Protein AF-A0A1H0XKT8-F1 (afdb_monomer_lite)

Foldseek 3Di:
DVVVVVVVVLVVLLVQLVVLLVQLLVLLPDDDDDSSVCSNVVSVVSNCVSLCCLVDPVVDDPVSNVSSVVSVVSSCVSPDDVVNVVVVVVVVVVVLVVLLVDPPRDPVVNVLSVVLVVDDVVVSVVVVVVVVVVVVVVVVVVVVCVVPDDQPWDWDQDPVRDIDTDGDD

Sequence (169 aa):
MSDERYARLQQSLIDSAKQHLVDLTGALALPIGSDRDEGISSAWWQLTGLTQLVHFNSGLDEATIQELRAIDQLAIKATTKPVDQALVASEADGEIAAALADPTASHWFKQSLQQALPRDPVDAVNDAEWLFELLNKRCVAQLQDVAEAQPMNMEFRKADGSTTQIDIT

Radius of gyration: 30.71 Å; chains: 1; bounding box: 74×43×81 Å

Secondary structure (DSSP, 8-state):
--HHHHHHHHHHHHHHHHHHHHHHHHHHHSPSSHHHHHHHHHHHHHHHHHHGGGGTT----HHHHHHHHHHHHHHHHHH--HHHHHHHHHHHHHHHHHHHH-TTS-HHHHHHHHHHTTS-HHHHHHHHHHHHHHHHHHHHHHHHHHHH-----EEEEPTTS-EEEE---

Structure (mmCIF, N/CA/C/O backbone):
data_AF-A0A1H0XKT8-F1
#
_entry.id   AF-A0A1H0XKT8-F1
#
loop_
_atom_site.group_PDB
_atom_site.id
_atom_site.type_symbol
_atom_site.label_atom_id
_atom_site.label_alt_id
_atom_site.label_comp_id
_atom_site.label_asym_id
_atom_site.label_entity_id
_atom_site.label_seq_id
_atom_site.pdbx_PDB_ins_code
_atom_site.Cartn_x
_atom_site.Cartn_y
_atom_site.Cartn_z
_atom_site.occupancy
_atom_site.B_iso_or_equiv
_atom_site.auth_seq_id
_atom_site.auth_comp_id
_atom_site.auth_asym_id
_atom_site.auth_atom_id
_atom_site.pdbx_PDB_model_num
ATOM 1 N N . MET A 1 1 ? 34.862 25.079 -2.824 1.00 54.50 1 MET A N 1
ATOM 2 C CA . MET A 1 1 ? 35.378 23.693 -2.979 1.00 54.50 1 MET A CA 1
ATOM 3 C C . MET A 1 1 ? 34.504 22.637 -2.289 1.00 54.50 1 MET A C 1
ATOM 5 O O . MET A 1 1 ? 34.618 21.475 -2.662 1.00 54.50 1 MET A O 1
ATOM 9 N N . SER A 1 2 ? 33.654 22.992 -1.314 1.00 73.12 2 SER A N 1
ATOM 10 C CA . SER A 1 2 ? 32.645 22.098 -0.712 1.00 73.12 2 SER A CA 1
ATOM 11 C C . SER A 1 2 ? 31.513 21.758 -1.684 1.00 73.12 2 SER A C 1
ATOM 13 O O . SER A 1 2 ? 31.188 20.589 -1.851 1.00 73.12 2 SER A O 1
ATOM 15 N N . ASP A 1 3 ? 30.992 22.763 -2.387 1.00 81.31 3 ASP A N 1
ATOM 16 C CA . ASP A 1 3 ? 29.722 22.645 -3.117 1.00 81.31 3 ASP A CA 1
ATOM 17 C C . ASP A 1 3 ? 29.843 21.762 -4.364 1.00 81.31 3 ASP A C 1
ATOM 19 O O . ASP A 1 3 ? 29.001 20.910 -4.607 1.00 81.31 3 ASP A O 1
ATOM 23 N N . GLU A 1 4 ? 30.959 21.843 -5.096 1.00 89.12 4 GLU A N 1
ATOM 24 C CA . GLU A 1 4 ? 31.236 20.938 -6.224 1.00 89.12 4 GLU A CA 1
ATOM 25 C C . GLU A 1 4 ? 31.480 19.483 -5.801 1.00 89.12 4 GLU A C 1
ATOM 27 O O . GLU A 1 4 ? 31.315 18.561 -6.600 1.00 89.12 4 GLU A O 1
ATOM 32 N N . ARG A 1 5 ? 31.965 19.250 -4.575 1.00 91.19 5 ARG A N 1
ATOM 33 C CA . ARG A 1 5 ? 32.110 17.887 -4.040 1.00 91.19 5 ARG A CA 1
ATOM 34 C C . ARG A 1 5 ? 30.758 17.357 -3.584 1.00 91.19 5 ARG A C 1
ATOM 36 O O . ARG A 1 5 ? 30.477 16.186 -3.805 1.00 91.19 5 ARG A O 1
ATOM 43 N N . TYR A 1 6 ? 29.943 18.228 -2.999 1.00 91.25 6 TYR A N 1
ATOM 44 C CA . TYR A 1 6 ? 28.589 17.918 -2.571 1.00 91.25 6 TYR A CA 1
ATOM 45 C C . TYR A 1 6 ? 27.685 17.569 -3.762 1.00 91.25 6 TYR A C 1
ATOM 47 O O . TYR A 1 6 ? 27.126 16.478 -3.796 1.00 91.25 6 TYR A O 1
ATOM 55 N N . ALA A 1 7 ? 27.686 18.401 -4.807 1.00 92.50 7 ALA A N 1
ATOM 56 C CA . ALA A 1 7 ? 26.955 18.140 -6.046 1.00 92.50 7 ALA A CA 1
ATOM 57 C C . ALA A 1 7 ? 27.397 16.828 -6.721 1.00 92.50 7 ALA A C 1
ATOM 59 O O . ALA A 1 7 ? 26.568 16.042 -7.172 1.00 92.50 7 ALA A O 1
ATOM 60 N N . ARG A 1 8 ? 28.708 16.538 -6.741 1.00 94.88 8 ARG A N 1
ATOM 61 C CA . ARG A 1 8 ? 29.218 15.253 -7.250 1.00 94.88 8 ARG A CA 1
ATOM 62 C C . ARG A 1 8 ? 28.740 14.061 -6.428 1.00 94.88 8 ARG A C 1
ATOM 64 O O . ARG A 1 8 ? 28.437 13.029 -7.008 1.00 94.88 8 ARG A O 1
ATOM 71 N N . LEU A 1 9 ? 28.676 14.189 -5.103 1.00 94.25 9 LEU A N 1
ATOM 72 C CA . LEU A 1 9 ? 28.164 13.126 -4.242 1.00 94.25 9 LEU A CA 1
ATOM 73 C C . LEU A 1 9 ? 26.682 12.857 -4.521 1.00 94.25 9 LEU A C 1
ATOM 75 O O . LEU A 1 9 ? 26.308 11.702 -4.688 1.00 94.25 9 LEU A O 1
ATOM 79 N N . GLN A 1 10 ? 25.860 13.903 -4.610 1.00 95.19 10 GLN A N 1
ATOM 80 C CA . GLN A 1 10 ? 24.435 13.772 -4.926 1.00 95.19 10 GLN A CA 1
ATOM 81 C C . GLN A 1 10 ? 24.213 13.112 -6.288 1.00 95.19 10 GLN A C 1
ATOM 83 O O . GLN A 1 10 ? 23.405 12.192 -6.394 1.00 95.19 10 GLN A O 1
ATOM 88 N N . GLN A 1 11 ? 24.995 13.501 -7.299 1.00 95.94 11 GLN A N 1
ATOM 89 C CA . GLN A 1 11 ? 24.945 12.851 -8.605 1.00 95.94 11 GLN A CA 1
ATOM 90 C C . GLN A 1 11 ? 25.323 11.366 -8.516 1.00 95.94 11 GLN A C 1
ATOM 92 O O . GLN A 1 11 ? 24.603 10.526 -9.043 1.00 95.94 11 GLN A O 1
ATOM 97 N N . SER A 1 12 ? 26.390 11.016 -7.791 1.00 96.94 12 SER A N 1
ATOM 98 C CA . SER A 1 12 ? 26.770 9.611 -7.592 1.00 96.94 12 SER A CA 1
ATOM 99 C C . SER A 1 12 ? 25.696 8.799 -6.859 1.00 96.94 12 SER A C 1
ATOM 101 O O . SER A 1 12 ? 25.517 7.622 -7.163 1.00 96.94 12 SER A O 1
ATOM 103 N N . LEU A 1 13 ? 24.975 9.402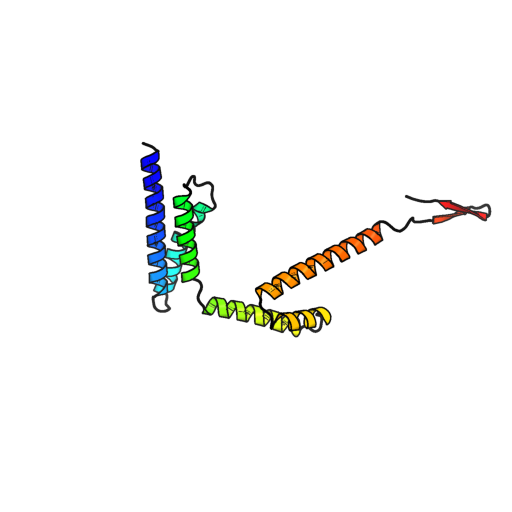 -5.904 1.00 96.38 13 LEU A N 1
ATOM 104 C CA . LEU A 1 13 ? 23.854 8.748 -5.217 1.00 96.38 13 LEU A CA 1
ATOM 105 C C . LEU A 1 13 ? 22.719 8.437 -6.196 1.00 96.38 13 LEU A C 1
ATOM 107 O O . LEU A 1 13 ? 22.216 7.315 -6.213 1.00 96.38 13 LEU A O 1
ATOM 111 N N . ILE A 1 14 ? 22.354 9.411 -7.032 1.00 97.06 14 ILE A N 1
ATOM 112 C CA . ILE A 1 14 ? 21.344 9.250 -8.081 1.00 97.06 14 ILE A CA 1
ATOM 113 C C . ILE A 1 14 ? 21.764 8.156 -9.067 1.00 97.06 14 ILE A C 1
ATOM 115 O O . ILE A 1 14 ? 20.964 7.276 -9.382 1.00 97.06 14 ILE A O 1
ATOM 119 N N . ASP A 1 15 ? 23.006 8.193 -9.546 1.00 97.75 15 ASP A N 1
ATOM 120 C CA . ASP A 1 15 ? 23.515 7.230 -10.524 1.00 97.75 15 ASP A CA 1
ATOM 121 C C . ASP A 1 15 ? 23.521 5.808 -9.941 1.00 97.75 15 ASP A C 1
ATOM 123 O O . ASP A 1 15 ? 23.085 4.865 -10.602 1.00 97.75 15 ASP A O 1
ATOM 127 N N . SER A 1 16 ? 23.918 5.657 -8.671 1.00 97.06 16 SER A N 1
ATOM 128 C CA . SER A 1 16 ? 23.854 4.377 -7.957 1.00 97.06 16 SER A CA 1
ATOM 129 C C . SER A 1 16 ? 22.413 3.886 -7.791 1.00 97.06 16 SER A C 1
ATOM 131 O O . SER A 1 16 ? 22.134 2.713 -8.030 1.00 97.06 16 SER A O 1
ATOM 133 N N . ALA A 1 17 ? 21.478 4.770 -7.430 1.00 97.31 17 ALA A N 1
ATOM 134 C CA . ALA A 1 17 ? 20.067 4.414 -7.287 1.00 97.31 17 ALA A CA 1
ATOM 135 C C . ALA A 1 17 ? 19.454 3.982 -8.633 1.00 97.31 17 ALA A C 1
ATOM 137 O O . ALA A 1 17 ? 18.752 2.974 -8.705 1.00 97.31 17 ALA A O 1
ATOM 138 N N . LYS A 1 18 ? 19.776 4.687 -9.726 1.00 97.06 18 LYS A N 1
ATOM 139 C CA . LYS A 1 18 ? 19.364 4.308 -11.088 1.00 97.06 18 LYS A CA 1
ATOM 140 C C . LYS A 1 18 ? 19.931 2.945 -11.483 1.00 97.06 18 LYS A C 1
ATOM 142 O O . LYS A 1 18 ? 19.192 2.132 -12.034 1.00 97.06 18 LYS A O 1
ATOM 147 N N . GLN A 1 19 ? 21.198 2.670 -11.169 1.00 97.12 19 GLN A N 1
ATOM 148 C CA . GLN A 1 19 ? 21.807 1.370 -11.448 1.00 97.12 19 GLN A CA 1
ATOM 149 C C . GLN A 1 19 ? 21.106 0.241 -10.682 1.00 97.12 19 GLN A C 1
ATOM 151 O O . GLN A 1 19 ? 20.737 -0.758 -11.289 1.00 97.12 19 GLN A O 1
ATOM 156 N N . HIS A 1 20 ? 20.824 0.413 -9.389 1.00 96.75 20 HIS A N 1
ATOM 157 C CA . HIS A 1 20 ? 20.125 -0.618 -8.615 1.00 96.75 20 HIS A CA 1
ATOM 158 C C . HIS A 1 20 ? 18.669 -0.820 -9.046 1.00 96.75 20 HIS A C 1
ATOM 160 O O . HIS A 1 20 ? 18.164 -1.937 -8.967 1.00 96.75 20 HIS A O 1
ATOM 166 N N . LEU A 1 21 ? 17.998 0.208 -9.573 1.00 95.31 21 LEU A N 1
ATOM 167 C CA . LEU A 1 21 ? 16.698 0.036 -10.226 1.00 95.31 21 LEU A CA 1
ATOM 168 C C . LEU A 1 21 ? 16.810 -0.815 -11.506 1.00 95.31 21 LEU A C 1
ATOM 170 O O . LEU A 1 21 ? 15.952 -1.665 -11.763 1.00 95.31 21 LEU A O 1
ATOM 174 N N . VAL A 1 22 ? 17.867 -0.629 -12.302 1.00 95.50 22 VAL A N 1
ATOM 175 C CA . VAL A 1 22 ? 18.151 -1.486 -13.467 1.00 95.50 22 VAL A CA 1
ATOM 176 C C . VAL A 1 22 ? 18.431 -2.923 -13.025 1.00 95.50 22 VAL A C 1
ATOM 178 O O . VAL A 1 22 ? 17.860 -3.851 -13.593 1.00 95.50 22 VAL A O 1
ATOM 181 N N . ASP A 1 23 ? 19.231 -3.120 -11.979 1.00 94.12 23 ASP A N 1
ATOM 182 C CA . ASP A 1 23 ? 19.532 -4.452 -11.445 1.00 94.12 23 ASP A CA 1
ATOM 183 C C . ASP A 1 23 ? 18.255 -5.146 -10.935 1.00 94.12 23 ASP A C 1
ATOM 185 O O . ASP A 1 23 ? 18.006 -6.309 -11.253 1.00 94.12 23 ASP A O 1
ATOM 189 N N . LEU A 1 24 ? 17.398 -4.413 -10.212 1.00 93.38 24 LEU A N 1
ATOM 190 C CA . LEU A 1 24 ? 16.112 -4.897 -9.704 1.00 93.38 24 LEU A CA 1
ATOM 191 C C . LEU A 1 24 ? 15.177 -5.314 -10.844 1.00 93.38 24 LEU A C 1
ATOM 193 O O . LEU A 1 24 ? 14.606 -6.404 -10.821 1.00 93.38 24 LEU A O 1
ATOM 197 N N . THR A 1 25 ? 15.026 -4.461 -11.858 1.00 92.50 25 THR A N 1
ATOM 198 C CA . THR A 1 25 ? 14.177 -4.757 -13.024 1.00 92.50 25 THR A CA 1
ATOM 199 C C . THR A 1 25 ? 14.733 -5.907 -13.864 1.00 92.50 25 THR A C 1
ATOM 201 O O . THR A 1 25 ? 13.963 -6.749 -14.326 1.00 92.50 25 THR A O 1
ATOM 204 N N . GLY A 1 26 ? 16.058 -6.004 -13.998 1.00 91.69 26 GLY A N 1
ATOM 205 C CA . GLY A 1 26 ? 16.737 -7.134 -14.627 1.00 91.69 26 GLY A CA 1
ATOM 206 C C . GLY A 1 26 ? 16.493 -8.446 -13.883 1.00 91.69 26 GLY A C 1
ATOM 207 O O . GLY A 1 26 ? 16.110 -9.438 -14.503 1.00 91.69 26 GLY A O 1
ATOM 208 N N . ALA A 1 27 ? 16.625 -8.446 -12.554 1.00 91.62 27 ALA A N 1
ATOM 209 C CA . ALA A 1 27 ? 16.344 -9.615 -11.725 1.00 91.62 27 ALA A CA 1
ATOM 210 C C . ALA A 1 27 ? 14.870 -10.038 -11.818 1.00 91.62 27 ALA A C 1
ATOM 212 O O . ALA A 1 27 ? 14.572 -11.218 -11.981 1.00 91.62 27 ALA A O 1
ATOM 213 N N . LEU A 1 28 ? 13.932 -9.084 -11.807 1.00 88.00 28 LEU A N 1
ATOM 214 C CA . LEU A 1 28 ? 12.499 -9.356 -11.973 1.00 88.00 28 LEU A CA 1
ATOM 215 C C . LEU A 1 28 ? 12.151 -10.024 -13.315 1.00 88.00 28 LEU A C 1
ATOM 217 O O . LEU A 1 28 ? 11.150 -10.746 -13.372 1.00 88.00 28 LEU A O 1
ATOM 221 N N . ALA A 1 29 ? 12.955 -9.798 -14.359 1.00 89.06 29 ALA A N 1
ATOM 222 C CA . ALA A 1 29 ? 12.787 -10.392 -15.684 1.00 89.06 29 ALA A CA 1
ATOM 223 C C . ALA A 1 29 ? 13.341 -11.826 -15.799 1.00 89.06 29 ALA A C 1
ATOM 225 O O . ALA A 1 29 ? 13.029 -12.522 -16.769 1.00 89.06 29 ALA A O 1
ATOM 226 N N . LEU A 1 30 ? 14.141 -12.287 -14.831 1.00 85.00 30 LEU A N 1
ATOM 227 C CA . LEU A 1 30 ? 14.643 -13.659 -14.810 1.00 85.00 30 LEU A CA 1
ATOM 228 C C . LEU A 1 30 ? 13.505 -14.669 -14.544 1.00 85.00 30 LEU A C 1
ATOM 230 O O . LEU A 1 30 ? 12.504 -14.346 -13.888 1.00 85.00 30 LEU A O 1
ATOM 234 N N . PRO A 1 31 ? 13.640 -15.923 -15.016 1.00 87.12 31 PRO A N 1
ATOM 235 C CA . PRO A 1 31 ? 12.756 -17.013 -14.612 1.00 87.12 31 PRO A CA 1
ATOM 236 C C . PRO A 1 31 ? 12.736 -17.190 -13.087 1.00 87.12 31 PRO A C 1
ATOM 238 O O . PRO A 1 31 ? 13.698 -16.859 -12.402 1.00 87.12 31 PRO A O 1
ATOM 241 N N . ILE A 1 32 ? 11.636 -17.721 -12.543 1.00 83.06 32 ILE A N 1
ATOM 242 C CA . ILE A 1 32 ? 11.545 -18.034 -11.106 1.00 83.06 32 ILE A CA 1
ATOM 243 C C . ILE A 1 32 ? 12.656 -19.026 -10.733 1.00 83.06 32 ILE A C 1
ATOM 245 O O . ILE A 1 32 ? 12.770 -20.080 -11.359 1.00 83.06 32 ILE A O 1
ATOM 249 N N . GLY A 1 33 ? 13.455 -18.682 -9.723 1.00 83.44 33 GLY A N 1
ATOM 250 C CA . GLY A 1 33 ? 14.604 -19.463 -9.273 1.00 83.44 33 GLY A CA 1
ATOM 251 C C . GLY A 1 33 ? 15.489 -18.674 -8.305 1.00 83.44 33 GLY A C 1
ATOM 252 O O . GLY A 1 33 ? 15.289 -17.477 -8.113 1.00 83.44 33 GLY A O 1
ATOM 253 N N . SER A 1 34 ? 16.492 -19.343 -7.731 1.00 85.62 34 SER A N 1
ATOM 254 C CA . SER A 1 34 ? 17.414 -18.760 -6.742 1.00 85.62 34 SER A CA 1
ATOM 255 C C . SER A 1 34 ? 18.074 -17.472 -7.228 1.00 85.62 34 SER A C 1
ATOM 257 O O . SER A 1 34 ? 18.079 -16.477 -6.514 1.00 85.62 34 SER A O 1
ATOM 259 N N . ASP A 1 35 ? 18.550 -17.462 -8.473 1.00 87.19 35 ASP A N 1
ATOM 260 C CA . ASP A 1 35 ? 19.286 -16.329 -9.044 1.00 87.19 35 ASP A CA 1
ATOM 261 C C . ASP A 1 35 ? 18.397 -15.083 -9.173 1.00 87.19 35 ASP A C 1
ATOM 263 O O . ASP A 1 35 ? 18.849 -13.951 -8.989 1.00 87.19 35 ASP A O 1
ATOM 267 N N . ARG A 1 36 ? 17.102 -15.290 -9.447 1.00 88.50 36 ARG A N 1
ATOM 268 C CA . ARG A 1 36 ? 16.097 -14.225 -9.454 1.00 88.50 36 ARG A CA 1
ATOM 269 C C . ARG A 1 36 ? 15.883 -13.676 -8.051 1.00 88.50 36 ARG A C 1
ATOM 271 O O . ARG A 1 36 ? 15.894 -12.462 -7.872 1.00 88.50 36 ARG A O 1
ATOM 278 N N . ASP A 1 37 ? 15.648 -14.552 -7.082 1.00 84.12 37 ASP A N 1
ATOM 279 C CA . ASP A 1 37 ? 15.267 -14.153 -5.726 1.00 84.12 37 ASP A CA 1
ATOM 280 C C . ASP A 1 37 ? 16.429 -13.453 -5.003 1.00 84.12 37 ASP A C 1
ATOM 282 O O . ASP A 1 37 ? 16.228 -12.432 -4.336 1.00 84.12 37 ASP A O 1
ATOM 286 N N . GLU A 1 38 ? 17.658 -13.936 -5.203 1.00 88.69 38 GLU A N 1
ATOM 287 C CA . GLU A 1 38 ? 18.882 -13.287 -4.728 1.00 88.69 38 GLU A CA 1
ATOM 288 C C . GLU A 1 38 ? 19.098 -11.930 -5.406 1.00 88.69 38 GLU A C 1
ATOM 290 O O . GLU A 1 38 ? 19.383 -10.939 -4.727 1.00 88.69 38 GLU A O 1
ATOM 295 N N . GLY A 1 39 ? 18.899 -11.856 -6.728 1.00 88.19 39 GLY A N 1
ATOM 296 C CA . GLY A 1 39 ? 19.010 -10.614 -7.491 1.00 88.19 39 GLY A CA 1
ATOM 297 C C . GLY A 1 39 ? 18.008 -9.549 -7.039 1.00 88.19 39 GLY A C 1
ATOM 298 O O . GLY A 1 39 ? 18.394 -8.403 -6.802 1.00 88.19 39 GLY A O 1
ATOM 299 N N . ILE A 1 40 ? 16.740 -9.932 -6.845 1.00 88.88 40 ILE A N 1
ATOM 300 C CA . ILE A 1 40 ? 15.689 -9.041 -6.332 1.00 88.88 40 ILE A CA 1
ATOM 301 C C . ILE A 1 40 ? 16.047 -8.566 -4.926 1.00 88.88 40 ILE A C 1
ATOM 303 O O . ILE A 1 40 ? 16.043 -7.364 -4.673 1.00 88.88 40 ILE A O 1
ATOM 307 N N . SER A 1 41 ? 16.384 -9.490 -4.022 1.00 86.19 41 SER A N 1
ATOM 308 C CA . SER A 1 41 ? 16.671 -9.162 -2.622 1.00 86.19 41 SER A CA 1
ATOM 309 C C . SER A 1 41 ? 17.863 -8.213 -2.498 1.00 86.19 41 SER A C 1
ATOM 311 O O . SER A 1 41 ? 17.800 -7.226 -1.767 1.00 86.19 41 SER A O 1
ATOM 313 N N . SER A 1 42 ? 18.940 -8.484 -3.239 1.00 90.88 42 SER A N 1
ATOM 314 C CA . SER A 1 42 ? 20.151 -7.661 -3.235 1.00 90.88 42 SER A CA 1
ATOM 315 C C . SER A 1 42 ? 19.878 -6.251 -3.764 1.00 90.88 42 SER A C 1
ATOM 317 O O . SER A 1 42 ? 20.155 -5.265 -3.076 1.00 90.88 42 SER A O 1
ATOM 319 N N . ALA A 1 43 ? 19.277 -6.144 -4.955 1.00 90.94 43 ALA A N 1
ATOM 320 C CA . ALA A 1 43 ? 19.002 -4.855 -5.581 1.00 90.94 43 ALA A CA 1
ATOM 321 C C . ALA A 1 43 ? 18.002 -4.024 -4.764 1.00 90.94 43 ALA A C 1
ATOM 323 O O . ALA A 1 43 ? 18.183 -2.816 -4.604 1.00 90.94 43 ALA A O 1
ATOM 324 N N . TRP A 1 44 ? 16.990 -4.674 -4.180 1.00 88.75 44 TRP A N 1
ATOM 325 C CA . TRP A 1 44 ? 15.998 -4.021 -3.330 1.00 88.75 44 TRP A CA 1
ATOM 326 C C . TRP A 1 44 ? 16.618 -3.396 -2.078 1.00 88.75 44 TRP A C 1
ATOM 328 O O . TRP A 1 44 ? 16.317 -2.244 -1.759 1.00 88.75 44 TRP A O 1
ATOM 338 N N . TRP A 1 45 ? 17.514 -4.112 -1.387 1.00 89.69 45 TRP A N 1
ATOM 339 C CA . TRP A 1 45 ? 18.182 -3.580 -0.195 1.00 89.69 45 TRP A CA 1
ATOM 340 C C . TRP A 1 45 ? 19.057 -2.367 -0.503 1.00 89.69 45 TRP A C 1
ATOM 342 O O . TRP A 1 45 ? 18.996 -1.372 0.222 1.00 89.69 45 TRP A O 1
ATOM 352 N N . GLN A 1 46 ? 19.838 -2.426 -1.584 1.00 94.19 46 GLN A N 1
ATOM 353 C CA . GLN A 1 46 ? 20.687 -1.304 -1.992 1.00 94.19 46 GLN A CA 1
ATOM 354 C C . GLN A 1 46 ? 19.850 -0.081 -2.376 1.00 94.19 46 GLN A C 1
ATOM 356 O O . GLN A 1 46 ? 20.137 1.038 -1.948 1.00 94.19 46 GLN A O 1
ATOM 361 N N . LEU A 1 47 ? 18.779 -0.299 -3.143 1.00 91.75 47 LEU A N 1
ATOM 362 C CA . LEU A 1 47 ? 17.915 0.776 -3.608 1.00 91.75 47 LEU A CA 1
ATOM 363 C C . LEU A 1 47 ? 17.164 1.448 -2.457 1.00 91.75 47 LEU A C 1
ATOM 365 O O . LEU A 1 47 ? 17.205 2.670 -2.342 1.00 91.75 47 LEU A O 1
ATOM 369 N N . THR A 1 48 ? 16.566 0.652 -1.567 1.00 89.56 48 THR A N 1
ATOM 370 C CA . THR A 1 48 ? 15.833 1.153 -0.393 1.00 89.56 48 THR A CA 1
ATOM 371 C C . THR A 1 48 ? 16.740 1.986 0.512 1.00 89.56 48 THR A C 1
ATOM 373 O O . THR A 1 48 ? 16.337 3.041 0.997 1.00 89.56 48 THR A O 1
ATOM 376 N N . GLY A 1 49 ? 17.989 1.553 0.722 1.00 90.69 49 GLY A N 1
ATOM 377 C CA . GLY A 1 49 ? 18.947 2.305 1.534 1.00 90.69 49 GLY A CA 1
ATOM 378 C C . GLY A 1 49 ? 19.238 3.703 0.977 1.00 90.69 49 GLY A C 1
ATOM 379 O O . GLY A 1 49 ? 19.357 4.660 1.742 1.00 90.69 49 GLY A O 1
ATOM 380 N N . LEU A 1 50 ? 19.310 3.842 -0.350 1.00 92.88 50 LEU A N 1
ATOM 381 C CA . LEU A 1 50 ? 19.538 5.127 -1.014 1.00 92.88 50 LEU A CA 1
ATOM 382 C C . LEU A 1 50 ? 18.280 6.000 -1.035 1.00 92.88 50 LEU A C 1
ATOM 384 O O . LEU A 1 50 ? 18.366 7.195 -0.747 1.00 92.88 50 LEU A O 1
ATOM 388 N N . THR A 1 51 ? 17.114 5.434 -1.353 1.00 92.31 51 THR A N 1
ATOM 389 C CA . THR A 1 51 ? 15.869 6.211 -1.445 1.00 92.31 51 THR A CA 1
ATOM 390 C C . THR A 1 51 ? 15.392 6.686 -0.076 1.00 92.31 51 THR A C 1
ATOM 392 O O . THR A 1 51 ? 14.886 7.800 0.029 1.00 92.31 51 THR A O 1
ATOM 395 N N . GLN A 1 52 ? 15.665 5.948 1.007 1.00 92.38 52 GLN A N 1
ATOM 396 C CA . GLN A 1 52 ? 15.345 6.386 2.372 1.00 92.38 52 GLN A CA 1
ATOM 397 C C . GLN A 1 52 ? 16.054 7.677 2.804 1.00 92.38 52 GLN A C 1
ATOM 399 O O . GLN A 1 52 ? 15.570 8.360 3.710 1.00 92.38 52 GLN A O 1
ATOM 404 N N . LEU A 1 53 ? 17.144 8.077 2.136 1.00 91.69 53 LEU A N 1
ATOM 405 C CA . LEU A 1 53 ? 17.839 9.337 2.422 1.00 91.69 53 LEU A CA 1
ATOM 406 C C . LEU A 1 53 ? 16.929 10.567 2.308 1.00 91.69 53 LEU A C 1
ATOM 408 O O . LEU A 1 53 ? 17.204 11.566 2.974 1.00 91.69 53 LEU A O 1
ATOM 412 N N . VAL A 1 54 ? 15.836 10.492 1.537 1.00 91.50 54 VAL A N 1
ATOM 413 C CA . VAL A 1 54 ? 14.846 11.578 1.405 1.00 91.50 54 VAL A CA 1
ATOM 414 C C . VAL A 1 54 ? 14.006 11.806 2.665 1.00 91.50 54 VAL A C 1
ATOM 416 O O . VAL A 1 54 ? 13.378 12.854 2.795 1.00 91.50 54 VAL A O 1
ATOM 419 N N . HIS A 1 55 ? 13.957 10.828 3.572 1.00 88.25 55 HIS A N 1
ATOM 420 C CA . HIS A 1 55 ? 13.204 10.909 4.828 1.00 88.25 55 HIS A CA 1
ATOM 421 C C . HIS A 1 55 ? 14.065 11.373 6.005 1.00 88.25 55 HIS A C 1
ATOM 423 O O . HIS A 1 55 ? 13.536 11.733 7.057 1.00 88.25 55 HIS A O 1
ATOM 429 N N . PHE A 1 56 ? 15.385 11.388 5.833 1.00 88.25 56 PHE A N 1
ATOM 430 C CA . PHE A 1 56 ? 16.322 11.895 6.823 1.00 88.25 56 PHE A CA 1
ATOM 431 C C . PHE A 1 56 ? 16.729 13.333 6.499 1.00 88.25 56 PHE A C 1
ATOM 433 O O . PHE A 1 56 ? 16.624 13.796 5.364 1.00 88.25 56 PHE A O 1
ATOM 440 N N . ASN A 1 57 ? 17.264 14.044 7.494 1.00 84.75 57 ASN A N 1
ATOM 441 C CA . ASN A 1 57 ? 17.865 15.364 7.294 1.00 84.75 57 ASN A CA 1
ATOM 442 C C . ASN A 1 57 ? 19.259 15.245 6.641 1.00 84.75 57 ASN A C 1
ATOM 444 O O . ASN A 1 57 ? 20.270 15.651 7.211 1.00 84.75 57 ASN A O 1
ATOM 448 N N . SER A 1 58 ? 19.309 14.627 5.459 1.00 83.75 58 SER A N 1
ATOM 449 C CA . SER A 1 58 ? 20.528 14.241 4.734 1.00 83.75 58 SER A CA 1
ATOM 450 C C . SER A 1 58 ? 21.241 15.421 4.057 1.00 83.75 58 SER A C 1
ATOM 452 O O . SER A 1 58 ? 22.300 15.250 3.454 1.00 83.75 58 SER A O 1
ATOM 454 N N . GLY A 1 59 ? 20.651 16.619 4.125 1.00 89.75 59 GLY A N 1
ATOM 455 C CA . GLY A 1 59 ? 21.156 17.841 3.496 1.00 89.75 59 GLY A CA 1
ATOM 456 C C . GLY A 1 59 ? 20.957 17.915 1.980 1.00 89.75 59 GLY A C 1
ATOM 457 O O . GLY A 1 59 ? 21.407 18.889 1.382 1.00 89.75 59 GLY A O 1
ATOM 458 N N . LEU A 1 60 ? 20.318 16.904 1.375 1.00 92.69 60 LEU A N 1
ATOM 459 C CA . LEU A 1 60 ? 20.106 16.811 -0.070 1.00 92.69 60 LEU A CA 1
ATOM 460 C C . LEU A 1 60 ? 19.284 17.999 -0.568 1.00 92.69 60 LEU A C 1
ATOM 462 O O . LEU A 1 60 ? 18.324 18.415 0.082 1.00 92.69 60 LEU A O 1
ATOM 466 N N . ASP A 1 61 ? 19.643 18.515 -1.739 1.00 94.25 61 ASP A N 1
ATOM 467 C CA . ASP A 1 61 ? 18.809 19.500 -2.416 1.00 94.25 61 ASP A CA 1
ATOM 468 C C . ASP A 1 61 ? 17.487 18.897 -2.913 1.00 94.25 61 ASP A C 1
ATOM 470 O O . ASP A 1 61 ? 17.314 17.681 -3.047 1.00 94.25 61 ASP A O 1
ATOM 474 N N . GLU A 1 62 ? 16.543 19.788 -3.206 1.00 92.88 62 GLU A N 1
ATOM 475 C CA . GLU A 1 62 ? 15.195 19.406 -3.614 1.00 92.88 62 GLU A CA 1
ATOM 476 C C . GLU A 1 62 ? 15.186 18.599 -4.921 1.00 92.88 62 GLU A C 1
ATOM 478 O O . GLU A 1 62 ? 14.418 17.651 -5.047 1.00 92.88 62 GLU A O 1
ATOM 483 N N . ALA A 1 63 ? 16.060 18.915 -5.882 1.00 94.06 63 ALA A N 1
ATOM 484 C CA . ALA A 1 63 ? 16.120 18.190 -7.152 1.00 94.06 63 ALA A CA 1
ATOM 485 C C . ALA A 1 63 ? 16.517 16.720 -6.937 1.00 94.06 63 ALA A C 1
ATOM 487 O O . ALA A 1 63 ? 15.879 15.812 -7.470 1.00 94.06 63 ALA A O 1
ATOM 488 N N . THR A 1 64 ? 17.511 16.487 -6.081 1.00 94.19 64 THR A N 1
ATOM 489 C CA . THR A 1 64 ? 17.975 15.151 -5.698 1.00 94.19 64 THR A CA 1
ATOM 490 C C . THR A 1 64 ? 16.889 14.381 -4.955 1.00 94.19 64 THR A C 1
ATOM 492 O O . THR A 1 64 ? 16.665 13.202 -5.231 1.00 94.19 64 THR A O 1
ATOM 495 N N . ILE A 1 65 ? 16.178 15.043 -4.036 1.00 94.06 65 ILE A N 1
ATOM 496 C CA . ILE A 1 65 ? 15.052 14.445 -3.307 1.00 94.06 65 ILE A CA 1
ATOM 497 C C . ILE A 1 65 ? 13.959 13.985 -4.276 1.00 94.06 65 ILE A C 1
ATOM 499 O O . ILE A 1 65 ? 13.459 12.865 -4.152 1.00 94.06 65 ILE A O 1
ATOM 503 N N . GLN A 1 66 ? 13.593 14.823 -5.247 1.00 94.94 66 GLN A N 1
ATOM 504 C CA . GLN A 1 66 ? 12.565 14.485 -6.230 1.00 94.94 66 GLN A CA 1
ATOM 505 C C . GLN A 1 66 ? 12.996 13.326 -7.136 1.00 94.94 66 GLN A C 1
ATOM 507 O O . GLN A 1 66 ? 12.197 12.422 -7.382 1.00 94.94 66 GLN A O 1
ATOM 512 N N . GLU A 1 67 ? 14.258 13.289 -7.578 1.00 96.19 67 GLU A N 1
ATOM 513 C CA . GLU A 1 67 ? 14.767 12.162 -8.369 1.00 96.19 67 GLU A CA 1
ATOM 514 C C . GLU A 1 67 ? 14.759 10.845 -7.585 1.00 96.19 67 GLU A C 1
ATOM 516 O O . GLU A 1 67 ? 14.280 9.834 -8.101 1.00 96.19 67 GLU A O 1
ATOM 521 N N . LEU A 1 68 ? 15.219 10.842 -6.331 1.00 95.19 68 LEU A N 1
ATOM 522 C CA . LEU A 1 68 ? 15.207 9.639 -5.493 1.00 95.19 68 LEU A CA 1
ATOM 523 C C . LEU A 1 68 ? 13.781 9.139 -5.220 1.00 95.19 68 LEU A C 1
ATOM 525 O O . LEU A 1 68 ? 13.543 7.934 -5.274 1.00 95.19 68 LEU A O 1
ATOM 529 N N . ARG A 1 69 ? 12.812 10.040 -5.009 1.00 94.88 69 ARG A N 1
ATOM 530 C CA . ARG A 1 69 ? 11.389 9.671 -4.880 1.00 94.88 69 ARG A CA 1
ATOM 531 C C . ARG A 1 69 ? 10.826 9.061 -6.160 1.00 94.88 69 ARG A C 1
ATOM 533 O O . ARG A 1 69 ? 10.094 8.079 -6.094 1.00 94.88 69 ARG A O 1
ATOM 540 N N . ALA A 1 70 ? 11.158 9.624 -7.321 1.00 94.44 70 ALA A N 1
ATOM 541 C CA . ALA A 1 70 ? 10.712 9.078 -8.600 1.00 94.44 70 ALA A CA 1
ATOM 542 C C . ALA A 1 70 ? 11.275 7.665 -8.834 1.00 94.44 70 ALA A C 1
ATOM 544 O O . ALA A 1 70 ? 10.557 6.777 -9.293 1.00 94.44 70 ALA A O 1
ATOM 545 N N . ILE A 1 71 ? 12.542 7.440 -8.474 1.00 94.69 71 ILE A N 1
ATOM 546 C CA . ILE A 1 71 ? 13.184 6.122 -8.535 1.00 94.69 71 ILE A CA 1
ATOM 547 C C . ILE A 1 71 ? 12.487 5.126 -7.594 1.00 94.69 71 ILE A C 1
ATOM 549 O O . ILE A 1 71 ? 12.179 4.013 -8.019 1.00 94.69 71 ILE A O 1
ATOM 553 N N . ASP A 1 72 ? 12.187 5.530 -6.359 1.00 93.25 72 ASP A N 1
ATOM 554 C CA . ASP A 1 72 ? 11.480 4.703 -5.371 1.00 93.25 72 ASP A CA 1
ATOM 555 C C . ASP A 1 72 ? 10.091 4.270 -5.869 1.00 93.25 72 ASP A C 1
ATOM 557 O O . ASP A 1 72 ? 9.739 3.091 -5.848 1.00 93.25 72 ASP A O 1
ATOM 561 N N . GLN A 1 73 ? 9.331 5.204 -6.447 1.00 90.69 73 GLN A N 1
ATOM 562 C CA . GLN A 1 73 ? 8.026 4.914 -7.047 1.00 90.69 73 GLN A CA 1
ATOM 563 C C . GLN A 1 73 ? 8.120 3.927 -8.217 1.00 90.69 73 GLN A C 1
ATOM 565 O O . GLN A 1 73 ? 7.274 3.037 -8.347 1.00 90.69 73 GLN A O 1
ATOM 570 N N . LEU A 1 74 ? 9.136 4.063 -9.075 1.00 91.56 74 LEU A N 1
ATOM 571 C CA . LEU A 1 74 ? 9.374 3.118 -10.168 1.00 91.56 74 LEU A CA 1
ATOM 572 C C . LEU A 1 74 ? 9.735 1.726 -9.639 1.00 91.56 74 LEU A C 1
ATOM 574 O O . LEU A 1 74 ? 9.257 0.735 -10.193 1.00 91.56 74 LEU A O 1
ATOM 578 N N . ALA A 1 75 ? 10.522 1.647 -8.564 1.00 89.50 75 ALA A N 1
ATOM 579 C CA . ALA A 1 75 ? 10.873 0.392 -7.910 1.00 89.50 75 ALA A CA 1
ATOM 580 C C . ALA A 1 75 ? 9.639 -0.306 -7.330 1.00 89.50 75 ALA A C 1
ATOM 582 O O . ALA A 1 75 ? 9.402 -1.469 -7.647 1.00 89.50 75 ALA A O 1
ATOM 583 N N . ILE A 1 76 ? 8.815 0.421 -6.566 1.00 86.94 76 ILE A N 1
ATOM 584 C CA . ILE A 1 76 ? 7.548 -0.076 -6.009 1.00 86.94 76 ILE A CA 1
ATOM 585 C C . ILE A 1 76 ? 6.641 -0.583 -7.128 1.00 86.94 76 ILE A C 1
ATOM 587 O O . ILE A 1 76 ? 6.094 -1.679 -7.034 1.00 86.94 76 ILE A O 1
ATOM 591 N N . LYS A 1 77 ? 6.497 0.179 -8.217 1.00 86.25 77 LYS A N 1
ATOM 592 C CA . LYS A 1 77 ? 5.681 -0.225 -9.368 1.00 86.25 77 LYS A CA 1
ATOM 593 C C . LYS A 1 77 ? 6.220 -1.481 -10.062 1.00 86.25 77 LYS A C 1
ATOM 595 O O . LYS A 1 77 ? 5.437 -2.265 -10.585 1.00 86.25 77 LYS A O 1
ATOM 600 N N . ALA A 1 78 ? 7.539 -1.659 -10.108 1.00 83.88 78 ALA A N 1
ATOM 601 C CA . ALA A 1 78 ? 8.162 -2.833 -10.710 1.00 83.88 78 ALA A CA 1
ATOM 602 C C . ALA A 1 78 ? 8.016 -4.087 -9.830 1.00 83.88 78 ALA A C 1
ATOM 604 O O . ALA A 1 78 ? 7.874 -5.189 -10.361 1.00 83.88 78 ALA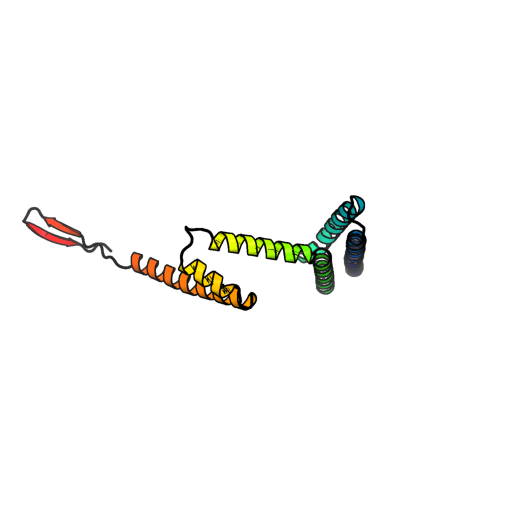 A O 1
ATOM 605 N N . THR A 1 79 ? 8.046 -3.932 -8.503 1.00 77.75 79 THR A N 1
ATOM 606 C CA . THR A 1 79 ? 7.956 -5.048 -7.549 1.00 77.75 79 THR A CA 1
ATOM 607 C C . THR A 1 79 ? 6.531 -5.411 -7.158 1.00 77.75 79 THR A C 1
ATOM 609 O O . THR A 1 79 ? 6.291 -6.562 -6.806 1.00 77.75 79 THR A O 1
ATOM 612 N N . THR A 1 80 ? 5.575 -4.489 -7.279 1.00 71.31 80 THR A N 1
ATOM 613 C CA . THR A 1 80 ? 4.147 -4.793 -7.118 1.00 71.31 80 THR A CA 1
ATOM 614 C C . THR A 1 80 ? 3.644 -5.580 -8.327 1.00 71.31 80 THR A C 1
ATOM 616 O O . THR A 1 80 ? 3.395 -5.031 -9.402 1.00 71.31 80 THR A O 1
ATOM 619 N N . LYS A 1 81 ? 3.489 -6.903 -8.184 1.00 58.56 81 LYS A N 1
ATOM 620 C CA . LYS A 1 81 ? 2.866 -7.711 -9.240 1.00 58.56 81 LYS A CA 1
ATOM 621 C C . LYS A 1 81 ? 1.355 -7.431 -9.281 1.00 58.56 81 LYS A C 1
ATOM 623 O O . LYS A 1 81 ? 0.737 -7.273 -8.231 1.00 58.56 81 LYS A O 1
ATOM 628 N N . PRO A 1 82 ? 0.697 -7.514 -10.454 1.00 53.09 82 PRO A N 1
ATOM 629 C CA . PRO A 1 82 ? -0.769 -7.581 -10.524 1.00 53.09 82 PRO A CA 1
ATOM 630 C C . PRO A 1 82 ? -1.339 -8.788 -9.756 1.00 53.09 82 PRO A C 1
ATOM 632 O O . PRO A 1 82 ? -2.473 -8.746 -9.297 1.00 53.09 82 PRO A O 1
ATOM 635 N N . VAL A 1 83 ? -0.536 -9.842 -9.568 1.00 52.00 83 VAL A N 1
ATOM 636 C CA . VAL A 1 83 ? -0.861 -10.987 -8.703 1.00 52.00 83 VAL A CA 1
ATOM 637 C C . VAL A 1 83 ? -0.908 -10.590 -7.227 1.00 52.00 83 VAL A C 1
ATOM 639 O O . VAL A 1 83 ? -1.762 -11.106 -6.524 1.00 52.00 83 VAL A O 1
ATOM 642 N N . ASP A 1 84 ? -0.075 -9.653 -6.768 1.00 56.16 84 ASP A N 1
ATOM 643 C CA . ASP A 1 84 ? -0.085 -9.203 -5.370 1.00 56.16 84 ASP A CA 1
ATOM 644 C C . ASP A 1 84 ? -1.281 -8.278 -5.104 1.00 56.16 84 ASP A C 1
ATOM 646 O O . ASP A 1 84 ? -1.922 -8.392 -4.070 1.00 56.16 84 ASP A O 1
ATOM 650 N N . GLN A 1 85 ? -1.672 -7.428 -6.064 1.00 53.09 85 GLN A N 1
ATOM 651 C CA . GLN A 1 85 ? -2.927 -6.662 -5.971 1.00 53.09 85 GLN A CA 1
ATOM 652 C C . GLN A 1 85 ? -4.166 -7.560 -6.012 1.00 53.09 85 GLN A C 1
ATOM 654 O O . GLN A 1 85 ? -5.098 -7.347 -5.243 1.00 53.09 85 GLN A O 1
ATOM 659 N N . ALA A 1 86 ? -4.183 -8.569 -6.887 1.00 56.19 86 ALA A N 1
ATOM 660 C CA . ALA A 1 86 ? -5.265 -9.548 -6.930 1.00 56.19 86 ALA A CA 1
ATOM 661 C C . ALA A 1 86 ? -5.299 -10.419 -5.664 1.00 56.19 86 ALA A C 1
ATOM 663 O O . ALA A 1 86 ? -6.380 -10.777 -5.210 1.00 56.19 86 ALA A O 1
ATOM 664 N N . LEU A 1 87 ? -4.138 -10.732 -5.078 1.00 58.66 87 LEU A N 1
ATOM 665 C CA . LEU A 1 87 ? -4.032 -11.449 -3.811 1.00 58.66 87 LEU A CA 1
ATOM 666 C C . LEU A 1 87 ? -4.548 -10.597 -2.650 1.00 58.66 87 LEU A C 1
ATOM 668 O O . LEU A 1 87 ? -5.387 -11.077 -1.907 1.00 58.66 87 LEU A O 1
ATOM 672 N N . VAL A 1 88 ? -4.137 -9.332 -2.541 1.00 62.78 88 VAL A N 1
ATOM 673 C CA . VAL A 1 88 ? -4.629 -8.402 -1.508 1.00 62.78 88 VAL A CA 1
ATOM 674 C C . VAL A 1 88 ? -6.132 -8.158 -1.652 1.00 62.78 88 VAL A C 1
ATOM 676 O O . VAL A 1 88 ? -6.853 -8.161 -0.658 1.00 62.78 88 VAL A O 1
ATOM 679 N N . ALA A 1 89 ? -6.634 -8.004 -2.881 1.00 67.44 89 ALA A N 1
ATOM 680 C CA . ALA A 1 89 ? -8.072 -7.939 -3.133 1.00 67.44 89 ALA A CA 1
ATOM 681 C C . ALA A 1 89 ? -8.771 -9.243 -2.711 1.00 67.44 89 ALA A C 1
ATOM 683 O O . ALA A 1 89 ? -9.796 -9.198 -2.043 1.00 67.44 89 ALA A O 1
ATOM 684 N N . SER A 1 90 ? -8.176 -10.401 -3.012 1.00 74.19 90 SER A N 1
ATOM 685 C CA . SER A 1 90 ? -8.698 -11.709 -2.603 1.00 74.19 90 SER A CA 1
ATOM 686 C C . SER A 1 90 ? -8.649 -11.937 -1.087 1.00 74.19 90 SER A C 1
ATOM 688 O O . SER A 1 90 ? -9.501 -12.654 -0.563 1.00 74.19 90 SER A O 1
ATOM 690 N N . GLU A 1 91 ? -7.662 -11.386 -0.382 1.00 76.94 91 GLU A N 1
ATOM 691 C CA . GLU A 1 91 ? -7.559 -11.428 1.079 1.00 76.94 91 GLU A CA 1
ATOM 692 C C . GLU A 1 91 ? -8.639 -10.547 1.710 1.00 76.94 91 GLU A C 1
ATOM 694 O O . GLU A 1 91 ? -9.391 -11.025 2.560 1.00 76.94 91 GLU A O 1
ATOM 699 N N . ALA A 1 92 ? -8.796 -9.312 1.220 1.00 82.06 92 ALA A N 1
ATOM 700 C CA . ALA A 1 92 ? -9.871 -8.415 1.636 1.00 82.06 92 ALA A CA 1
ATOM 701 C C . ALA A 1 92 ? -11.258 -9.034 1.382 1.00 82.06 92 ALA A C 1
ATOM 703 O O . ALA A 1 92 ? -12.111 -9.026 2.270 1.00 82.06 92 ALA A O 1
ATOM 704 N N . ASP A 1 93 ? -11.472 -9.652 0.218 1.00 89.81 93 ASP A N 1
ATOM 705 C CA . ASP A 1 93 ? -12.705 -10.379 -0.103 1.00 89.81 93 ASP A CA 1
ATOM 706 C C . ASP A 1 93 ? -12.948 -11.550 0.867 1.00 89.81 93 ASP A C 1
ATOM 708 O O . ASP A 1 93 ? -14.087 -11.809 1.269 1.00 89.81 93 ASP A O 1
ATOM 712 N N . GLY A 1 94 ? -11.883 -12.243 1.284 1.00 89.88 94 GLY A N 1
ATOM 713 C CA . GLY A 1 94 ? -11.936 -13.314 2.279 1.00 89.88 94 GLY A CA 1
ATOM 714 C C . GLY A 1 94 ? -12.356 -12.821 3.666 1.00 89.88 94 GLY A C 1
ATOM 715 O O . GLY A 1 94 ? -13.230 -13.422 4.297 1.00 89.88 94 GLY A O 1
ATOM 716 N N . GLU A 1 95 ? -11.788 -11.707 4.128 1.00 91.50 95 GLU A N 1
ATOM 717 C CA . GLU A 1 95 ? -12.155 -11.071 5.399 1.00 91.50 95 GLU A CA 1
ATOM 718 C C . GLU A 1 95 ? -13.599 -10.559 5.386 1.00 91.50 95 GLU A C 1
ATOM 720 O O . GLU A 1 95 ? -14.357 -10.782 6.334 1.00 91.50 95 GLU A O 1
ATOM 725 N N . ILE A 1 96 ? -14.017 -9.941 4.281 1.00 93.75 96 ILE A N 1
ATOM 726 C CA . ILE A 1 96 ? -15.393 -9.482 4.062 1.00 93.75 96 ILE A CA 1
ATOM 727 C C . ILE A 1 96 ? -16.361 -10.668 4.114 1.00 93.75 96 ILE A C 1
ATOM 729 O O . ILE A 1 96 ? -17.380 -10.610 4.809 1.00 93.75 96 ILE A O 1
ATOM 733 N N . ALA A 1 97 ? -16.046 -11.768 3.425 1.00 92.25 97 ALA A N 1
ATOM 734 C CA . ALA A 1 97 ? -16.866 -12.975 3.450 1.00 92.25 97 ALA A CA 1
ATOM 735 C C . ALA A 1 97 ? -16.972 -13.564 4.866 1.00 92.25 97 ALA A C 1
ATOM 737 O O . ALA A 1 97 ? -18.069 -13.941 5.293 1.00 92.25 97 ALA A O 1
ATOM 738 N N . ALA A 1 98 ? -15.868 -13.592 5.620 1.00 94.00 98 ALA A N 1
ATOM 739 C CA . ALA A 1 98 ? -15.856 -14.042 7.009 1.00 94.00 98 ALA A CA 1
ATOM 740 C C . ALA A 1 98 ? -16.735 -13.154 7.907 1.00 94.00 98 ALA A C 1
ATOM 742 O O . ALA A 1 98 ? -17.559 -13.671 8.663 1.00 94.00 98 ALA A O 1
ATOM 743 N N . ALA A 1 99 ? -16.638 -11.830 7.771 1.00 92.25 99 ALA A N 1
ATOM 744 C CA . ALA A 1 99 ? -17.435 -10.873 8.535 1.00 92.25 99 ALA A CA 1
ATOM 745 C C . ALA A 1 99 ? -18.945 -10.972 8.229 1.00 92.25 99 ALA A C 1
ATOM 747 O O . ALA A 1 99 ? -19.787 -10.839 9.122 1.00 92.25 99 ALA A O 1
ATOM 748 N N . LEU A 1 100 ? -19.316 -11.259 6.975 1.00 94.62 100 LEU A N 1
ATOM 749 C CA . LEU A 1 100 ? -20.709 -11.511 6.587 1.00 94.62 100 LEU A CA 1
ATOM 750 C C . LEU A 1 100 ? -21.232 -12.856 7.114 1.00 94.62 100 LEU A C 1
ATOM 752 O O . LEU A 1 100 ? -22.408 -12.957 7.489 1.00 94.62 100 LEU A O 1
ATOM 756 N N . ALA A 1 101 ? -20.375 -13.876 7.177 1.00 93.50 101 ALA A N 1
ATOM 757 C CA . ALA A 1 101 ? -20.715 -15.198 7.695 1.00 93.50 101 ALA A CA 1
ATOM 758 C C . ALA A 1 101 ? -20.801 -15.245 9.232 1.00 93.50 101 ALA A C 1
ATOM 760 O O . ALA A 1 101 ? -21.558 -16.057 9.765 1.00 93.50 101 ALA A O 1
ATOM 761 N N . ASP A 1 102 ? -20.093 -14.364 9.945 1.00 95.12 102 ASP A N 1
ATOM 762 C CA . ASP A 1 102 ? -20.034 -14.352 11.410 1.00 95.12 102 ASP A CA 1
ATOM 763 C C . ASP A 1 102 ? -21.424 -14.123 12.042 1.00 95.12 102 ASP A C 1
ATOM 765 O O . ASP A 1 102 ? -21.997 -13.041 11.892 1.00 95.12 102 ASP A O 1
ATOM 769 N N . PRO A 1 103 ? -22.011 -15.095 12.766 1.00 93.75 103 PRO A N 1
ATOM 770 C CA . PRO A 1 103 ? -23.337 -14.952 13.367 1.00 93.75 103 PRO A CA 1
ATOM 771 C C . PRO A 1 103 ? -23.399 -13.904 14.489 1.00 93.75 103 PRO A C 1
ATOM 773 O O . PRO A 1 103 ? -24.497 -13.486 14.855 1.00 93.75 103 PRO A O 1
ATOM 776 N N . THR A 1 104 ? -22.257 -13.483 15.036 1.00 95.12 104 THR A N 1
ATOM 777 C CA . THR A 1 104 ? -22.175 -12.481 16.107 1.00 95.12 104 THR A CA 1
ATOM 778 C C . THR A 1 104 ? -22.157 -11.046 15.579 1.00 95.12 104 THR A C 1
ATOM 780 O O . THR A 1 104 ? -22.500 -10.114 16.310 1.00 95.12 104 THR A O 1
ATOM 783 N N . ALA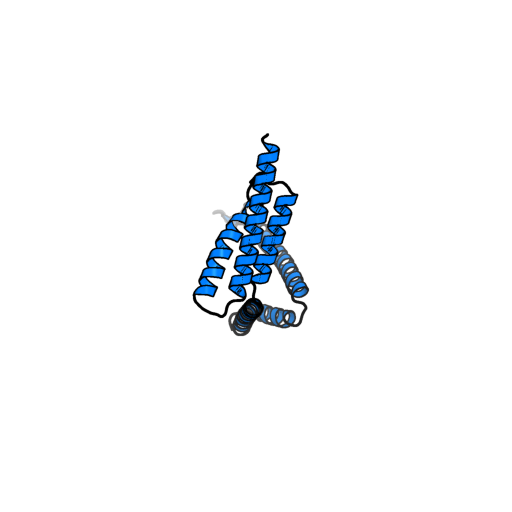 A 1 105 ? -21.826 -10.856 14.299 1.00 94.06 105 ALA A N 1
ATOM 784 C CA . ALA A 1 105 ? -21.834 -9.546 13.672 1.00 94.06 105 ALA A CA 1
ATOM 785 C C . ALA A 1 105 ? -23.265 -8.994 13.549 1.00 94.06 105 ALA A C 1
ATOM 787 O O . ALA A 1 105 ? -24.206 -9.694 13.160 1.00 94.06 105 ALA A O 1
ATOM 788 N N . SER A 1 106 ? -23.432 -7.706 13.868 1.00 95.94 106 SER A N 1
ATOM 789 C CA . SER A 1 106 ? -24.751 -7.068 13.881 1.00 95.94 106 SER A CA 1
ATOM 790 C C . SER A 1 106 ? -25.406 -7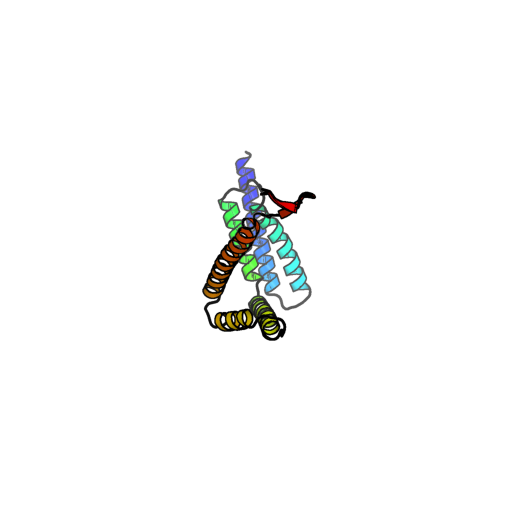.058 12.494 1.00 95.94 106 SER A C 1
ATOM 792 O O . SER A 1 106 ? -24.739 -6.877 11.473 1.00 95.94 106 SER A O 1
ATOM 794 N N . HIS A 1 107 ? -26.737 -7.185 12.453 1.00 95.38 107 HIS A N 1
ATOM 795 C CA . HIS A 1 107 ? -27.501 -7.130 11.200 1.00 95.38 107 HIS A CA 1
ATOM 796 C C . HIS A 1 107 ? -27.241 -5.832 10.422 1.00 95.38 107 HIS A C 1
ATOM 798 O O . HIS A 1 107 ? -27.081 -5.857 9.205 1.00 95.38 107 HIS A O 1
ATOM 804 N N . TRP A 1 108 ? -27.173 -4.700 11.131 1.00 96.06 108 TRP A N 1
ATOM 805 C CA . TRP A 1 108 ? -26.909 -3.400 10.520 1.00 96.06 108 TRP A CA 1
ATOM 806 C C . TRP A 1 108 ? -25.539 -3.363 9.836 1.00 96.06 108 TRP A C 1
ATOM 808 O O . TRP A 1 108 ? -25.453 -2.951 8.686 1.00 96.06 108 TRP A O 1
ATOM 818 N N . PHE A 1 109 ? -24.489 -3.865 10.492 1.00 95.56 109 PHE A N 1
ATOM 819 C CA . PHE A 1 109 ? -23.150 -3.919 9.903 1.00 95.56 109 PHE A CA 1
ATOM 820 C C . PHE A 1 109 ? -23.116 -4.776 8.632 1.00 95.56 109 PHE A C 1
ATOM 822 O O . PHE A 1 109 ? -22.632 -4.317 7.600 1.00 95.56 109 PHE A O 1
ATOM 829 N N . LYS A 1 110 ? -23.692 -5.986 8.673 1.00 95.44 110 LYS A N 1
ATOM 830 C CA . LYS A 1 110 ? -23.735 -6.878 7.503 1.00 95.44 110 LYS A CA 1
ATOM 831 C C . LYS A 1 110 ? -24.464 -6.243 6.324 1.00 95.44 110 LYS A C 1
ATOM 833 O O . LYS A 1 110 ? -23.973 -6.294 5.200 1.00 95.44 110 LYS A O 1
ATOM 838 N N . GLN A 1 111 ? -25.611 -5.622 6.587 1.00 96.31 111 GLN A N 1
ATOM 839 C CA . GLN A 1 111 ? -26.400 -4.951 5.561 1.00 96.31 111 GLN A CA 1
ATOM 840 C C . GLN A 1 111 ? -25.657 -3.744 4.969 1.00 96.31 111 GLN A C 1
ATOM 842 O O . GLN A 1 111 ? -25.632 -3.593 3.749 1.00 96.31 111 GLN A O 1
ATOM 847 N N . SER A 1 112 ? -25.028 -2.913 5.804 1.00 95.69 112 SER A N 1
ATOM 848 C CA . SER A 1 112 ? -24.224 -1.773 5.347 1.00 95.69 112 SER A CA 1
ATOM 849 C C . SER A 1 112 ? -23.042 -2.224 4.487 1.00 95.69 112 SER A C 1
ATOM 851 O O . SER A 1 112 ? -22.820 -1.665 3.416 1.00 95.69 112 SER A O 1
ATOM 853 N N . LEU A 1 113 ? -22.333 -3.280 4.903 1.00 95.44 113 LEU A N 1
ATOM 854 C CA . LEU A 1 113 ? -21.218 -3.840 4.140 1.00 95.44 113 LEU A CA 1
ATOM 855 C C . LEU A 1 113 ? -21.690 -4.385 2.784 1.00 95.44 113 LEU A C 1
ATOM 857 O O . LEU A 1 113 ? -21.127 -4.031 1.754 1.00 95.44 113 LEU A O 1
ATOM 861 N N . GLN A 1 114 ? -22.783 -5.152 2.750 1.00 96.06 114 GLN A N 1
ATOM 862 C CA . GLN A 1 114 ? -23.372 -5.661 1.501 1.00 96.06 114 GLN A CA 1
ATOM 863 C C . GLN A 1 114 ? -23.789 -4.550 0.526 1.00 96.06 114 GLN A C 1
ATOM 865 O O . GLN A 1 114 ? -23.688 -4.733 -0.684 1.00 96.06 114 GLN A O 1
ATOM 870 N N . GLN A 1 115 ? -24.254 -3.406 1.035 1.00 94.75 115 GLN A N 1
ATOM 871 C CA . GLN A 1 115 ? -24.610 -2.246 0.212 1.00 94.75 115 GLN A CA 1
ATOM 872 C C . GLN A 1 115 ? -23.392 -1.446 -0.267 1.00 94.75 115 GLN A C 1
ATOM 874 O O . GLN A 1 115 ? -23.480 -0.779 -1.296 1.00 94.75 115 GLN A O 1
ATOM 879 N N . ALA A 1 116 ? -22.273 -1.508 0.457 1.00 94.50 116 ALA A N 1
ATOM 880 C CA . ALA A 1 116 ? -21.032 -0.835 0.093 1.00 94.50 116 ALA A CA 1
ATOM 881 C C . ALA A 1 116 ? -20.265 -1.573 -1.019 1.00 94.50 116 ALA A C 1
ATOM 883 O O . ALA A 1 116 ? -19.755 -0.923 -1.924 1.00 94.50 116 ALA A O 1
ATOM 884 N N . LEU A 1 117 ? -20.245 -2.913 -1.000 1.00 94.19 117 LEU A N 1
ATOM 885 C CA . LEU A 1 117 ? -19.492 -3.746 -1.955 1.00 94.19 117 LEU A CA 1
ATOM 886 C C . LEU A 1 117 ? -19.709 -3.448 -3.453 1.00 94.19 117 LEU A C 1
ATOM 888 O O . LEU A 1 117 ? -18.732 -3.491 -4.194 1.00 94.19 117 LEU A O 1
ATOM 892 N N . PRO A 1 118 ? -20.930 -3.166 -3.951 1.00 93.31 118 PRO A N 1
ATOM 893 C CA . PRO A 1 118 ? -21.131 -2.878 -5.372 1.00 93.31 118 PRO A CA 1
ATOM 894 C C . PRO A 1 118 ? -20.793 -1.431 -5.780 1.00 93.31 118 PRO A C 1
ATOM 896 O O . PRO A 1 118 ? -20.970 -1.086 -6.949 1.00 93.31 118 PRO A O 1
ATOM 899 N N . ARG A 1 119 ? -20.395 -0.560 -4.843 1.00 92.12 119 ARG A N 1
ATOM 900 C CA . ARG A 1 119 ? -20.101 0.858 -5.109 1.00 92.12 119 ARG A CA 1
ATOM 901 C C . ARG A 1 119 ? -18.651 1.055 -5.555 1.00 92.12 119 ARG A C 1
ATOM 903 O O . ARG A 1 119 ? -17.823 0.159 -5.422 1.00 92.12 119 ARG A O 1
ATOM 910 N N . ASP A 1 120 ? -18.343 2.254 -6.051 1.00 92.12 120 ASP A N 1
ATOM 911 C CA . ASP A 1 120 ? -16.950 2.677 -6.194 1.00 92.12 120 ASP A CA 1
ATOM 912 C C . ASP A 1 120 ? -16.249 2.615 -4.818 1.00 92.12 120 ASP A C 1
ATOM 914 O O . ASP A 1 120 ? -16.797 3.134 -3.837 1.00 92.12 120 ASP A O 1
ATOM 918 N N . PRO A 1 121 ? -15.079 1.958 -4.708 1.00 84.19 121 PRO A N 1
ATOM 919 C CA . PRO A 1 121 ? -14.435 1.717 -3.422 1.00 84.19 121 PRO A CA 1
ATOM 920 C C . PRO A 1 121 ? -13.942 3.004 -2.751 1.00 84.19 121 PRO A C 1
ATOM 922 O O . PRO A 1 121 ? -13.920 3.064 -1.523 1.00 84.19 121 PRO A O 1
ATOM 925 N N . VAL A 1 122 ? -13.585 4.041 -3.519 1.00 89.56 122 VAL A N 1
ATOM 926 C CA . VAL A 1 122 ? -13.159 5.330 -2.957 1.00 89.56 122 VAL A CA 1
ATOM 927 C C . VAL A 1 122 ? -14.357 6.029 -2.319 1.00 89.56 122 VAL A C 1
ATOM 929 O O . VAL A 1 122 ? -14.273 6.471 -1.173 1.00 89.56 122 VAL A O 1
ATOM 932 N N . ASP A 1 123 ? -15.498 6.057 -3.009 1.00 91.06 123 ASP A N 1
ATOM 933 C CA . ASP A 1 123 ? -16.738 6.621 -2.464 1.00 91.06 123 ASP A CA 1
ATOM 934 C C . ASP A 1 123 ? -17.235 5.844 -1.236 1.00 91.06 123 ASP A C 1
ATOM 936 O O . ASP A 1 123 ? -17.666 6.440 -0.249 1.00 91.06 123 ASP A O 1
ATOM 940 N N . ALA A 1 124 ? -17.177 4.509 -1.279 1.00 90.25 124 ALA A N 1
ATOM 941 C CA . ALA A 1 124 ? -17.633 3.654 -0.186 1.00 90.25 124 ALA A CA 1
ATOM 942 C C . ALA A 1 124 ? -16.818 3.858 1.102 1.00 90.25 124 ALA A C 1
ATOM 944 O O . ALA A 1 124 ? -17.401 3.909 2.186 1.00 90.25 124 ALA A O 1
ATOM 945 N N . VAL A 1 125 ? -15.493 3.998 0.988 1.00 93.62 125 VAL A N 1
ATOM 946 C CA . VAL A 1 125 ? -14.610 4.270 2.133 1.00 93.62 125 VAL A CA 1
ATOM 947 C C . VAL A 1 125 ? -14.863 5.667 2.692 1.00 93.62 125 VAL A C 1
ATOM 949 O O . VAL A 1 125 ? -15.084 5.794 3.895 1.00 93.62 125 VAL A O 1
ATOM 952 N N . ASN A 1 126 ? -14.922 6.692 1.837 1.00 88.88 126 ASN A N 1
ATOM 953 C CA . ASN A 1 126 ? -15.176 8.068 2.273 1.00 88.88 126 ASN A CA 1
ATOM 954 C C . ASN A 1 126 ? -16.516 8.194 3.025 1.00 88.88 126 ASN A C 1
ATOM 956 O O . ASN A 1 126 ? -16.591 8.820 4.084 1.00 88.88 126 ASN A O 1
ATOM 960 N N . ASP A 1 127 ? -17.576 7.558 2.516 1.00 93.62 127 ASP A N 1
ATOM 961 C CA . ASP A 1 127 ? -18.882 7.542 3.182 1.00 93.62 127 ASP A CA 1
ATOM 962 C C . ASP A 1 127 ? -18.843 6.787 4.519 1.00 93.62 127 ASP A C 1
ATOM 964 O O . ASP A 1 127 ? -19.498 7.195 5.484 1.00 93.62 127 ASP A O 1
ATOM 968 N N . ALA A 1 128 ? -18.090 5.685 4.595 1.00 93.44 128 ALA A N 1
ATOM 969 C CA . ALA A 1 128 ? -17.940 4.905 5.820 1.00 93.44 128 ALA A CA 1
ATOM 970 C C . ALA A 1 128 ? -17.176 5.680 6.905 1.00 93.44 128 ALA A C 1
ATOM 972 O O . ALA A 1 128 ? -17.585 5.652 8.069 1.00 93.44 128 ALA A O 1
ATOM 973 N N . GLU A 1 129 ? -16.123 6.413 6.536 1.00 95.00 129 GLU A N 1
ATOM 974 C CA . GLU A 1 129 ? -15.397 7.311 7.441 1.00 95.00 129 GLU A CA 1
ATOM 975 C C . GLU A 1 129 ? -16.313 8.415 7.972 1.00 95.00 129 GLU A C 1
ATOM 977 O O . GLU A 1 129 ? -16.411 8.623 9.184 1.00 95.00 129 GLU A O 1
ATOM 982 N N . TRP A 1 130 ? -17.069 9.066 7.085 1.00 95.19 130 TRP A N 1
ATOM 983 C CA . TRP A 1 130 ? -18.017 10.105 7.478 1.00 95.19 130 TRP A CA 1
ATOM 984 C C . TRP A 1 130 ? -19.110 9.572 8.416 1.00 95.19 130 TRP A C 1
ATOM 986 O O . TRP A 1 130 ? -19.450 10.194 9.429 1.00 95.19 130 TRP A O 1
ATOM 996 N N . LEU A 1 131 ? -19.656 8.393 8.110 1.00 93.94 131 LEU A N 1
ATOM 997 C CA . LEU A 1 131 ? -20.632 7.711 8.954 1.00 93.94 131 LEU A CA 1
ATOM 998 C C . LEU A 1 131 ? -20.051 7.398 10.338 1.00 93.94 131 LEU A C 1
ATOM 1000 O O . LEU A 1 131 ? -20.703 7.678 11.348 1.00 93.94 131 LEU A O 1
ATOM 1004 N N . PHE A 1 132 ? -18.832 6.857 10.394 1.00 95.00 132 PHE A N 1
ATOM 1005 C CA . PHE A 1 132 ? -18.132 6.590 11.646 1.00 95.00 132 PHE A CA 1
ATOM 1006 C C . PHE A 1 132 ? -17.959 7.870 12.467 1.00 95.00 132 PHE A C 1
ATOM 1008 O O . PHE A 1 132 ? -18.306 7.883 13.649 1.00 95.00 132 PHE A O 1
ATOM 1015 N N . GLU A 1 133 ? -17.506 8.964 11.853 1.00 96.12 133 GLU A N 1
ATOM 1016 C CA . GLU A 1 133 ? -17.347 10.240 12.547 1.00 96.12 133 GLU A CA 1
ATOM 1017 C C . GLU A 1 133 ? -18.654 10.745 13.168 1.00 96.12 133 GLU A C 1
ATOM 1019 O O . GLU A 1 133 ? -18.662 11.181 14.322 1.00 96.12 133 GLU A O 1
ATOM 1024 N N . LEU A 1 134 ? -19.763 10.704 12.423 1.00 96.88 134 LEU A N 1
ATOM 1025 C CA . LEU A 1 134 ? -21.068 11.153 12.912 1.00 96.88 134 LEU A CA 1
ATOM 1026 C C . LEU A 1 134 ? -21.569 10.291 14.075 1.00 96.88 134 LEU A C 1
ATOM 1028 O O . LEU A 1 134 ? -22.054 10.822 15.080 1.00 96.88 134 LEU A O 1
ATOM 1032 N N . LEU A 1 135 ? -21.442 8.967 13.955 1.00 95.19 135 LEU A N 1
ATOM 1033 C CA . LEU A 1 135 ? -21.836 8.032 15.007 1.00 95.19 135 LEU A CA 1
ATOM 1034 C C . LEU A 1 135 ? -20.967 8.202 16.253 1.00 95.19 135 LEU A C 1
ATOM 1036 O O . LEU A 1 135 ? -21.496 8.218 17.364 1.00 95.19 135 LEU A O 1
ATOM 1040 N N . ASN A 1 136 ? -19.660 8.395 16.077 1.00 95.50 136 ASN A N 1
ATOM 1041 C CA . ASN A 1 136 ? -18.730 8.622 17.172 1.00 95.50 136 ASN A CA 1
ATOM 1042 C C . ASN A 1 136 ? -19.036 9.938 17.904 1.00 95.50 136 ASN A C 1
ATOM 1044 O O . ASN A 1 136 ? -19.173 9.939 19.124 1.00 95.50 136 ASN A O 1
ATOM 1048 N N . LYS A 1 137 ? -19.253 11.042 17.171 1.00 94.50 137 LYS A N 1
ATOM 1049 C CA . LYS A 1 137 ? -19.668 12.337 17.749 1.00 94.50 137 LYS A CA 1
ATOM 1050 C C . LYS A 1 137 ? -20.947 12.197 18.580 1.00 94.50 137 LYS A C 1
ATOM 1052 O O . LYS A 1 137 ? -21.008 12.688 19.705 1.00 94.50 137 LYS A O 1
ATOM 1057 N N . ARG A 1 138 ? -21.951 11.481 18.060 1.00 94.81 138 ARG A N 1
ATOM 1058 C CA . ARG A 1 138 ? -23.195 11.204 18.791 1.00 94.81 138 ARG A CA 1
ATOM 1059 C C . ARG A 1 138 ? -22.958 10.346 20.036 1.00 94.81 138 ARG A C 1
ATOM 1061 O O . ARG A 1 138 ? -23.537 10.642 21.075 1.00 94.81 138 ARG A O 1
ATOM 1068 N N . CYS A 1 139 ? -22.139 9.301 19.932 1.00 93.06 139 CYS A N 1
ATOM 1069 C CA . CYS A 1 139 ? -21.808 8.415 21.047 1.00 93.06 139 CYS A CA 1
ATOM 1070 C C . CYS A 1 139 ? -21.149 9.195 22.190 1.00 93.06 139 CYS A C 1
ATOM 1072 O O . CYS A 1 139 ? -21.608 9.127 23.327 1.00 93.06 139 CYS A O 1
ATOM 1074 N N . VAL A 1 140 ? -20.135 10.006 21.873 1.00 93.00 140 VAL A N 1
ATOM 1075 C CA . VAL A 1 140 ? -19.440 10.854 22.851 1.00 93.00 140 VAL A CA 1
ATOM 1076 C C . VAL A 1 140 ? -20.413 11.811 23.538 1.00 93.00 140 VAL A C 1
ATOM 1078 O O . VAL A 1 140 ? -20.431 11.857 24.764 1.00 93.00 140 VAL A O 1
ATOM 1081 N N . ALA A 1 141 ? -21.264 12.507 22.778 1.00 90.50 141 ALA A N 1
ATOM 1082 C CA . ALA A 1 141 ? -22.259 13.415 23.351 1.00 90.50 141 ALA A CA 1
ATOM 1083 C C . ALA A 1 141 ? -23.231 12.689 24.301 1.00 90.50 141 ALA A C 1
ATOM 1085 O O . ALA A 1 141 ? -23.477 13.152 25.408 1.00 90.50 141 ALA A O 1
ATOM 1086 N N . GLN A 1 142 ? -23.727 11.510 23.910 1.00 87.81 142 GLN A N 1
ATOM 1087 C CA . GLN A 1 142 ? -24.632 10.716 24.748 1.00 87.81 142 GLN A CA 1
ATOM 1088 C C . GLN A 1 142 ? -23.964 10.196 26.028 1.00 87.81 142 GLN A C 1
ATOM 1090 O O . GLN A 1 142 ? -24.626 10.083 27.054 1.00 87.81 142 GLN A O 1
ATOM 1095 N N . LEU A 1 143 ? -22.669 9.876 25.986 1.00 85.62 143 LEU A N 1
ATOM 1096 C CA . LEU A 1 143 ? -21.919 9.448 27.168 1.00 85.62 143 LEU A CA 1
ATOM 1097 C C . LEU A 1 143 ? -21.570 10.622 28.097 1.00 85.62 143 LEU A C 1
ATOM 1099 O O . LEU A 1 143 ? -21.512 10.429 29.309 1.00 85.62 143 LEU A O 1
ATOM 1103 N N . GLN A 1 144 ? -21.368 11.825 27.550 1.00 74.88 144 GLN A N 1
ATOM 1104 C CA . GLN A 1 144 ? -21.143 13.051 28.325 1.00 74.88 144 GLN A CA 1
ATOM 1105 C C . GLN A 1 144 ? -22.426 13.536 29.019 1.00 74.88 144 GLN A C 1
ATOM 1107 O O . GLN A 1 144 ? -22.386 13.815 30.215 1.00 74.88 144 GLN A O 1
ATOM 1112 N N . ASP A 1 145 ? -23.575 13.513 28.335 1.00 59.75 145 ASP A N 1
ATOM 1113 C CA . ASP A 1 145 ? -24.881 13.861 28.928 1.00 59.75 145 ASP A CA 1
ATOM 1114 C C . ASP A 1 145 ? -25.239 12.969 30.134 1.00 59.75 145 ASP A C 1
ATOM 1116 O O . ASP A 1 145 ? -25.852 13.422 31.100 1.00 59.75 145 ASP A O 1
ATOM 1120 N N . VAL A 1 146 ? -24.835 11.693 30.115 1.00 56.50 146 VAL A N 1
ATOM 1121 C CA . VAL A 1 146 ? -25.052 10.763 31.240 1.00 56.50 146 VAL A CA 1
ATOM 1122 C C . VAL A 1 146 ? -24.157 11.092 32.442 1.00 56.50 146 VAL A C 1
ATOM 1124 O O . VAL A 1 146 ? -24.540 10.808 33.576 1.00 56.50 146 VAL A O 1
ATOM 1127 N N . ALA A 1 147 ? -22.988 11.700 32.224 1.00 54.97 147 ALA A N 1
ATOM 1128 C CA . ALA A 1 147 ? -22.077 12.095 33.297 1.00 54.97 147 ALA A CA 1
ATOM 1129 C C . ALA A 1 147 ? -22.475 13.425 33.964 1.00 54.97 147 ALA A C 1
ATOM 1131 O O . ALA A 1 147 ? -22.172 13.625 35.138 1.00 54.97 147 ALA A O 1
ATOM 1132 N N . GLU A 1 148 ? -23.166 14.315 33.246 1.00 56.47 148 GLU A N 1
ATOM 1133 C CA . GLU A 1 148 ? -23.516 15.658 33.734 1.00 56.47 148 GLU A CA 1
ATOM 1134 C C . GLU A 1 148 ? -24.909 15.747 34.390 1.00 56.47 148 GLU A C 1
ATOM 1136 O O . GLU A 1 148 ? -25.203 16.723 35.080 1.00 56.47 148 GLU A O 1
ATOM 1141 N N . ALA A 1 149 ? -25.769 14.732 34.241 1.00 54.72 149 ALA A N 1
ATOM 1142 C CA . ALA A 1 149 ? -27.180 14.825 34.621 1.00 54.72 149 ALA A CA 1
ATOM 1143 C C . ALA A 1 149 ? -27.646 13.798 35.671 1.00 54.72 149 ALA A C 1
ATOM 1145 O O . ALA A 1 149 ? -28.580 13.052 35.398 1.00 54.72 149 ALA A O 1
ATOM 1146 N N . GLN A 1 150 ? -27.085 13.801 36.890 1.00 51.31 150 GLN A N 1
ATOM 1147 C CA . GLN A 1 150 ? -27.833 13.423 38.109 1.00 51.31 150 GLN A CA 1
ATOM 1148 C C . GLN A 1 150 ? -27.317 14.195 39.342 1.00 51.31 150 GLN A C 1
ATOM 1150 O O . GLN A 1 150 ? -26.309 13.786 39.918 1.00 51.31 150 GLN A O 1
ATOM 1155 N N . PRO A 1 151 ? -27.999 15.256 39.824 1.00 56.06 151 PRO A N 1
ATOM 1156 C CA . PRO A 1 151 ? -27.825 15.667 41.213 1.00 56.06 151 PRO A CA 1
ATOM 1157 C C . PRO A 1 151 ? -28.301 14.511 42.101 1.00 56.06 151 PRO A C 1
ATOM 1159 O O . PRO A 1 151 ? -29.470 14.112 42.069 1.00 56.06 151 PRO A O 1
ATOM 1162 N N . MET A 1 152 ? -27.372 13.912 42.842 1.00 56.78 152 MET A N 1
ATOM 1163 C CA . MET A 1 152 ? -27.660 12.780 43.715 1.00 56.78 152 MET A CA 1
ATOM 1164 C C . MET A 1 152 ? -28.328 13.307 44.990 1.00 56.78 152 MET A C 1
ATOM 1166 O O . MET A 1 152 ? -27.682 13.545 46.007 1.00 56.78 152 MET A O 1
ATOM 1170 N N . ASN A 1 153 ? -29.639 13.528 44.922 1.00 63.22 153 A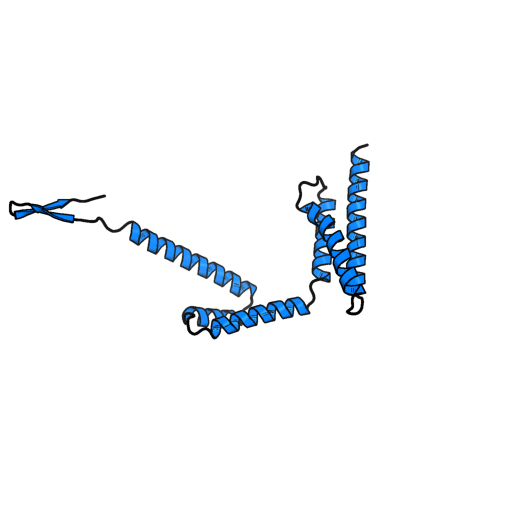SN A N 1
ATOM 1171 C CA . ASN A 1 153 ? -30.415 14.007 46.061 1.00 63.22 153 ASN A CA 1
ATOM 1172 C C . ASN A 1 153 ? -30.609 12.864 47.060 1.00 63.22 153 ASN A C 1
ATOM 1174 O O . ASN A 1 153 ? -31.422 11.963 46.845 1.00 63.22 153 ASN A O 1
ATOM 1178 N N . MET A 1 154 ? -29.856 12.895 48.161 1.00 61.31 154 MET A N 1
ATOM 1179 C CA . MET A 1 154 ? -30.045 11.972 49.279 1.00 61.31 154 MET A CA 1
ATOM 1180 C C . MET A 1 154 ? -30.995 12.590 50.309 1.00 61.31 154 MET A C 1
ATOM 1182 O O . MET A 1 154 ? -30.735 13.659 50.865 1.00 61.31 154 MET A O 1
ATOM 1186 N N . GLU A 1 155 ? -32.096 11.895 50.590 1.00 66.75 155 GLU A N 1
ATOM 1187 C CA . GLU A 1 155 ? -32.994 12.228 51.694 1.00 66.75 155 GLU A CA 1
ATOM 1188 C C . GLU A 1 155 ? -32.543 11.523 52.975 1.00 66.75 155 GLU A C 1
ATOM 1190 O O . GLU A 1 155 ? -32.550 10.294 53.072 1.00 66.75 155 GLU A O 1
ATOM 1195 N N . PHE A 1 156 ? -32.192 12.306 53.993 1.00 66.75 156 PHE A N 1
ATOM 1196 C CA . PHE A 1 156 ? -31.861 11.783 55.314 1.00 66.75 156 PHE A CA 1
ATOM 1197 C C . PHE A 1 156 ? -33.021 12.013 56.274 1.00 66.75 156 PHE A C 1
ATOM 1199 O O . PHE A 1 156 ? -33.460 13.145 56.493 1.00 66.75 156 PHE A O 1
ATOM 1206 N N . ARG A 1 157 ? -33.500 10.929 56.889 1.00 72.19 157 ARG A N 1
ATOM 1207 C CA . ARG A 1 157 ? -34.520 10.993 57.936 1.00 72.19 157 ARG A CA 1
ATOM 1208 C C . ARG A 1 157 ? -33.851 11.146 59.300 1.00 72.19 157 ARG A C 1
ATOM 1210 O O . ARG A 1 157 ? -33.087 10.278 59.720 1.00 72.19 157 ARG A O 1
ATOM 1217 N N . LYS A 1 158 ? -34.124 12.255 59.984 1.00 76.69 158 LYS A N 1
ATOM 1218 C CA . LYS A 1 158 ? -33.603 12.543 61.325 1.00 76.69 158 LYS A CA 1
ATOM 1219 C C . LYS A 1 158 ? -34.391 11.781 62.388 1.00 76.69 158 LYS A C 1
ATOM 1221 O O . LYS A 1 158 ? -35.534 11.376 62.178 1.00 76.69 158 LYS A O 1
ATOM 1226 N N . ALA A 1 159 ? -33.779 11.624 63.560 1.00 74.75 159 ALA A N 1
ATOM 1227 C CA . ALA A 1 159 ? -34.372 10.930 64.705 1.00 74.75 159 ALA A CA 1
ATOM 1228 C C . ALA A 1 159 ? -35.656 11.600 65.242 1.00 74.75 159 ALA A C 1
ATOM 1230 O O . ALA A 1 159 ? -36.456 10.937 65.895 1.00 74.75 159 ALA A O 1
ATOM 1231 N N . ASP A 1 160 ? -35.876 12.884 64.940 1.00 83.31 160 ASP A N 1
ATOM 1232 C CA . ASP A 1 160 ? -37.102 13.628 65.267 1.00 83.31 160 ASP A CA 1
ATOM 1233 C C . ASP A 1 160 ? -38.252 13.401 64.263 1.00 83.31 160 ASP A C 1
ATOM 1235 O O . ASP A 1 160 ? -39.335 13.962 64.413 1.00 83.31 160 ASP A O 1
ATOM 1239 N N . GLY A 1 161 ? -38.029 12.567 63.241 1.00 73.25 161 GLY A N 1
ATOM 1240 C CA . GLY A 1 161 ? -39.005 12.239 62.207 1.00 73.25 161 GLY A CA 1
ATOM 1241 C C . GLY A 1 161 ? -39.030 13.201 61.019 1.00 73.25 161 GLY A C 1
ATOM 1242 O O . GLY A 1 161 ? -39.727 12.901 60.048 1.00 73.25 161 GLY A O 1
ATOM 1243 N N . SER A 1 162 ? -38.268 14.299 61.051 1.00 71.06 162 SER A N 1
ATOM 1244 C CA . SER A 1 162 ? -38.134 15.222 59.920 1.00 71.06 162 SER A CA 1
ATOM 1245 C C . SER A 1 162 ? -37.181 14.676 58.848 1.00 71.06 162 SER A C 1
ATOM 1247 O O . SER A 1 162 ? -36.196 13.997 59.151 1.00 71.06 162 SER A O 1
ATOM 1249 N N . THR A 1 163 ? -37.464 14.970 57.579 1.00 74.62 163 THR A N 1
ATOM 1250 C CA . THR A 1 163 ? -36.589 14.617 56.449 1.00 74.62 163 THR A CA 1
ATOM 1251 C C . THR A 1 163 ? -35.830 15.859 56.001 1.00 74.62 163 THR A C 1
ATOM 1253 O O . THR A 1 163 ? -36.395 16.950 55.945 1.00 74.62 163 THR A O 1
ATOM 1256 N N . THR A 1 164 ? -34.537 15.731 55.712 1.00 70.19 164 THR A N 1
ATOM 1257 C CA . THR A 1 164 ? -33.744 16.807 55.105 1.00 70.19 164 THR A CA 1
ATOM 1258 C C . THR A 1 164 ? -33.105 16.304 53.828 1.00 70.19 164 THR A C 1
ATOM 1260 O O . THR A 1 164 ? -32.462 15.256 53.820 1.00 70.19 164 THR A O 1
ATOM 1263 N N . GLN A 1 165 ? -33.318 17.066 52.765 1.00 70.50 165 GLN A N 1
ATOM 1264 C CA . GLN A 1 165 ? -32.727 16.846 51.460 1.00 70.50 165 GLN A CA 1
ATOM 1265 C C . GLN A 1 165 ? -31.439 17.663 51.390 1.00 70.50 165 GLN A C 1
ATOM 1267 O O . GLN A 1 165 ? -31.434 18.841 51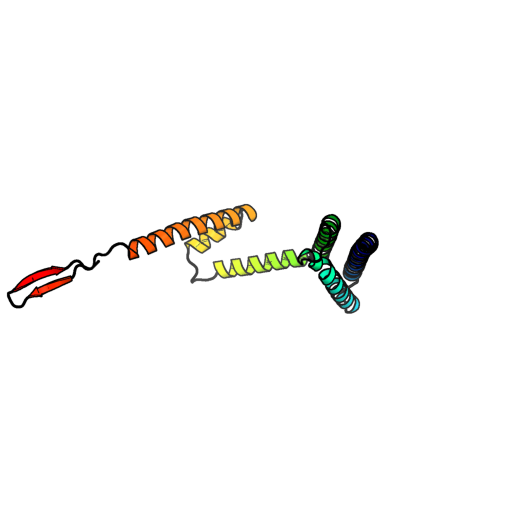.758 1.00 70.50 165 GLN A O 1
ATOM 1272 N N . ILE A 1 166 ? -30.343 17.018 51.005 1.00 60.84 166 ILE A N 1
ATOM 1273 C CA . ILE A 1 166 ? -29.052 17.678 50.821 1.00 60.84 166 ILE A CA 1
ATOM 1274 C C . ILE A 1 166 ? -28.660 17.491 49.363 1.00 60.84 166 ILE A C 1
ATOM 1276 O O . ILE A 1 166 ? -28.547 16.356 48.899 1.00 60.84 166 ILE A O 1
ATOM 1280 N N . ASP A 1 167 ? -28.446 18.608 48.676 1.00 56.62 167 ASP A N 1
ATOM 1281 C CA . ASP A 1 167 ? -27.895 18.614 47.328 1.00 56.62 167 ASP A CA 1
ATOM 1282 C C . ASP A 1 167 ? -26.377 18.447 47.437 1.00 56.62 167 ASP A C 1
ATOM 1284 O O . ASP A 1 167 ? -25.691 19.267 48.055 1.00 56.62 167 ASP A O 1
ATOM 1288 N N . ILE A 1 168 ? -25.850 17.363 46.870 1.00 56.84 168 ILE A N 1
ATOM 1289 C CA . ILE A 1 168 ? -24.408 17.138 46.764 1.00 56.84 168 ILE A CA 1
ATOM 1290 C C . ILE A 1 168 ? -24.031 17.441 45.314 1.00 56.84 168 ILE A C 1
ATOM 1292 O O . ILE A 1 168 ? -24.445 16.719 44.407 1.00 56.84 168 ILE A O 1
ATOM 1296 N N . THR A 1 169 ? -23.323 18.557 45.117 1.00 55.31 169 THR A N 1
ATOM 1297 C CA . THR A 1 169 ? -22.720 18.953 43.831 1.00 55.31 169 THR A CA 1
ATOM 1298 C C . THR A 1 169 ? -21.334 18.344 43.696 1.00 55.31 169 THR A C 1
ATOM 1300 O O . THR A 1 169 ? -20.624 18.292 44.728 1.00 55.31 169 THR A O 1
#

pLDDT: mean 85.24, std 13.24, range [51.31, 97.75]

Organism: NCBI:txid395599